Protein AF-A0A924MBF9-F1 (afdb_monomer_lite)

Foldseek 3Di:
DPPPVVVVVVVCCVCVVVVHHD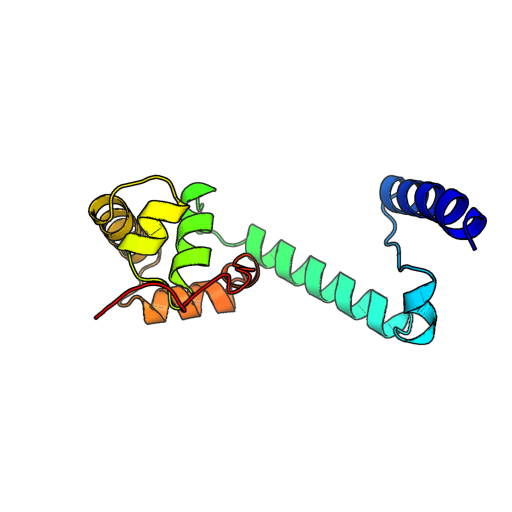DDPVCPVVAPPVNVVVVVVVVVVLVVVLVVPPLPADPLLLLLLLVLLDPDQLCVSCVVSVHHSVVSVVSVVVVCVSVVHDDSVSSNVVCVVSVSNVVNPDDPDDPPDDDD

Secondary structure (DSSP, 8-state):
--HHHHHHHHHHHHHHHTT-----GGGTTTS-HHHHHHHHHHHHHHHHHHHT-TT---HHHHHHHHHHTTT--HHHHHHHHTS-HHHHHHHHHHHHHHHT-SSHHHHHHHHHHTT-GGG-------SS----

Radius of gyration: 19.78 Å; chains: 1; bounding box: 45×42×46 Å

pLDDT: mean 79.93, std 16.29, range [33.5, 97.56]

Structure (mmCIF, N/CA/C/O backbone):
data_AF-A0A924MBF9-F1
#
_entry.id   AF-A0A924MBF9-F1
#
loop_
_atom_site.group_PDB
_atom_site.id
_atom_site.type_symbol
_atom_site.label_atom_id
_atom_site.label_alt_id
_atom_site.label_comp_id
_atom_site.label_asym_id
_atom_site.label_entity_id
_atom_site.label_seq_id
_atom_site.pdbx_PDB_ins_code
_atom_site.Cartn_x
_atom_site.Cartn_y
_atom_site.Cartn_z
_atom_site.occupancy
_atom_site.B_iso_or_equiv
_atom_site.auth_seq_id
_atom_site.auth_comp_id
_atom_site.auth_asym_id
_atom_site.auth_atom_id
_atom_site.pdbx_PDB_model_num
ATOM 1 N N . MET A 1 1 ? 25.243 -23.424 -21.770 1.00 49.88 1 MET A N 1
ATOM 2 C CA . MET A 1 1 ? 25.253 -21.948 -21.885 1.00 49.88 1 MET A CA 1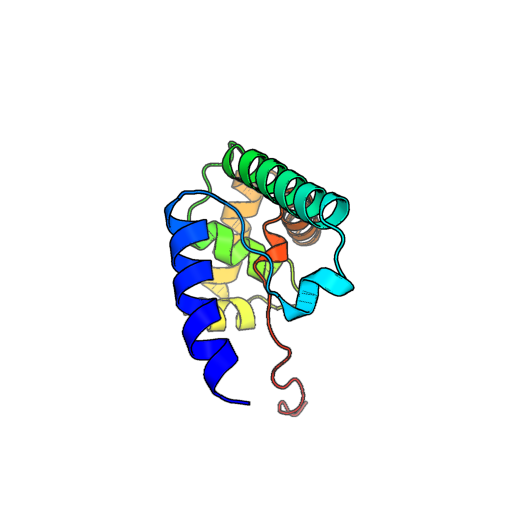
ATOM 3 C C . MET A 1 1 ? 25.407 -21.319 -20.494 1.00 49.88 1 MET A C 1
ATOM 5 O O . MET A 1 1 ? 24.434 -20.845 -19.936 1.00 49.88 1 MET A O 1
ATOM 9 N N . LYS A 1 2 ? 26.609 -21.362 -19.900 1.00 46.97 2 LYS A N 1
ATOM 10 C CA . LYS A 1 2 ? 26.962 -20.625 -18.667 1.00 46.97 2 LYS A CA 1
ATOM 11 C C . LYS A 1 2 ? 27.648 -19.249 -18.872 1.00 46.97 2 LYS A C 1
ATOM 13 O O . LYS A 1 2 ? 27.493 -18.426 -17.982 1.00 46.97 2 LYS A O 1
ATOM 18 N N . PRO A 1 3 ? 28.311 -18.925 -20.008 1.00 51.50 3 PRO A N 1
ATOM 19 C CA . PRO A 1 3 ? 29.115 -17.697 -20.090 1.00 51.50 3 PRO A CA 1
ATOM 20 C C . PRO A 1 3 ? 28.298 -16.411 -20.311 1.00 51.50 3 PRO A C 1
ATOM 22 O O . PRO A 1 3 ? 28.832 -15.319 -20.176 1.00 51.50 3 PRO A O 1
ATOM 25 N N . PHE A 1 4 ? 27.005 -16.518 -20.642 1.00 57.50 4 PHE A N 1
ATOM 26 C CA . PHE A 1 4 ? 26.158 -15.350 -20.923 1.00 57.50 4 PHE A CA 1
ATOM 27 C C . PHE A 1 4 ? 25.707 -14.623 -19.644 1.00 57.50 4 PHE A C 1
ATOM 29 O O . PHE A 1 4 ? 25.698 -13.399 -19.600 1.00 57.50 4 PHE A O 1
ATOM 36 N N . ALA A 1 5 ? 25.389 -15.363 -18.577 1.00 61.78 5 ALA A N 1
ATOM 37 C CA . ALA A 1 5 ? 24.954 -14.774 -17.307 1.00 61.78 5 ALA A CA 1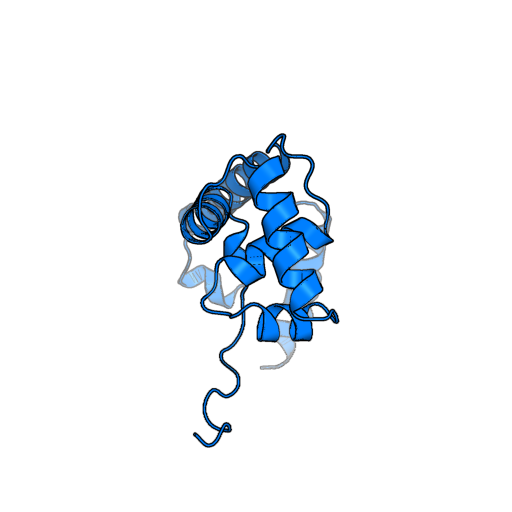
ATOM 38 C C . ALA A 1 5 ? 26.097 -14.057 -16.562 1.00 61.78 5 ALA A C 1
ATOM 40 O O . ALA A 1 5 ? 25.862 -13.051 -15.896 1.00 61.78 5 ALA A O 1
ATOM 41 N N . GLU A 1 6 ? 27.333 -14.550 -16.707 1.00 69.19 6 GLU A N 1
ATOM 42 C CA . GLU A 1 6 ? 28.525 -13.967 -16.073 1.00 69.19 6 GLU A CA 1
ATOM 43 C C . GLU A 1 6 ? 28.894 -12.588 -16.641 1.00 69.19 6 GLU A C 1
ATOM 45 O O . GLU A 1 6 ? 29.496 -11.790 -15.930 1.00 69.19 6 GLU A O 1
ATOM 50 N N . GLN A 1 7 ? 28.507 -12.281 -17.885 1.00 76.19 7 GLN A N 1
ATOM 51 C CA . GLN A 1 7 ? 28.780 -10.988 -18.531 1.00 76.19 7 GLN A CA 1
ATOM 52 C C . GLN A 1 7 ? 27.584 -10.026 -18.480 1.00 76.19 7 GLN A C 1
ATOM 54 O O . GLN A 1 7 ? 27.772 -8.812 -18.403 1.00 76.19 7 GLN A O 1
ATOM 59 N N . GLU A 1 8 ? 26.356 -10.549 -18.466 1.00 81.62 8 GLU A N 1
ATOM 60 C CA . GLU A 1 8 ? 25.143 -9.725 -18.403 1.00 81.62 8 GLU A CA 1
ATOM 61 C C . GLU A 1 8 ? 24.934 -9.079 -17.032 1.00 81.62 8 GLU A C 1
ATOM 63 O O . GLU A 1 8 ? 24.530 -7.919 -16.955 1.00 81.62 8 GLU A O 1
ATOM 68 N N . LEU A 1 9 ? 25.240 -9.786 -15.939 1.00 82.56 9 LEU A N 1
ATOM 69 C CA . LEU A 1 9 ? 25.046 -9.239 -14.596 1.00 82.56 9 LEU A CA 1
ATOM 70 C C . LEU A 1 9 ? 25.932 -8.002 -14.322 1.00 82.56 9 LEU A C 1
ATOM 72 O O . LEU A 1 9 ? 25.384 -6.992 -13.874 1.00 82.56 9 LEU A O 1
ATOM 76 N N . PRO A 1 10 ? 27.249 -8.008 -14.620 1.00 88.81 10 PRO A N 1
ATOM 77 C CA . PRO A 1 10 ? 28.080 -6.808 -14.510 1.00 88.81 10 PRO A CA 1
ATOM 78 C C . PRO A 1 10 ? 27.545 -5.630 -15.329 1.00 88.81 10 PRO A C 1
ATOM 80 O O . PRO A 1 10 ? 27.479 -4.513 -14.820 1.00 88.81 10 PRO A O 1
ATOM 83 N N . LEU A 1 11 ? 27.095 -5.883 -16.561 1.00 86.12 11 LEU A N 1
ATOM 84 C CA . LEU A 1 11 ? 26.560 -4.851 -17.450 1.00 86.12 11 LEU A CA 1
ATOM 85 C C . LEU A 1 11 ? 25.231 -4.274 -16.938 1.00 86.12 11 LEU A C 1
ATOM 87 O O . LEU A 1 11 ? 24.985 -3.070 -17.046 1.00 86.12 11 LEU A O 1
ATOM 91 N N . ALA A 1 12 ? 24.374 -5.112 -16.355 1.00 86.31 12 ALA A N 1
ATOM 92 C CA . ALA A 1 12 ? 23.146 -4.670 -15.707 1.00 86.31 12 ALA A CA 1
ATOM 93 C C . ALA A 1 12 ? 23.444 -3.772 -14.500 1.00 86.31 12 ALA A C 1
ATOM 95 O O . ALA A 1 12 ? 22.856 -2.696 -14.374 1.00 86.31 12 ALA A O 1
ATOM 96 N N . ILE A 1 13 ? 24.388 -4.186 -13.648 1.00 88.25 13 ILE A N 1
ATOM 97 C CA . ILE A 1 13 ? 24.812 -3.415 -12.474 1.00 88.25 13 ILE A CA 1
ATOM 98 C C . ILE A 1 13 ? 25.397 -2.070 -12.905 1.00 88.25 13 ILE A C 1
ATOM 100 O O . ILE A 1 13 ? 24.991 -1.043 -12.370 1.00 88.25 13 ILE A O 1
ATOM 104 N N . GLU A 1 14 ? 26.292 -2.053 -13.893 1.00 92.94 14 GLU A N 1
ATOM 105 C CA . GLU A 1 14 ? 26.900 -0.826 -14.414 1.00 92.94 14 GLU A CA 1
ATOM 106 C C . GLU A 1 14 ? 25.846 0.146 -14.964 1.00 92.94 14 GLU A C 1
ATOM 108 O O . GLU A 1 14 ? 25.856 1.334 -14.632 1.00 92.94 14 GLU A O 1
ATOM 113 N N . LYS A 1 15 ? 24.889 -0.343 -15.766 1.00 89.12 15 LYS A N 1
ATOM 114 C CA . LYS A 1 15 ? 23.817 0.510 -16.300 1.00 89.12 15 LYS A CA 1
ATOM 115 C C . LYS A 1 15 ? 22.971 1.130 -15.195 1.00 89.12 15 LYS A C 1
ATOM 117 O O . LYS A 1 15 ? 22.732 2.336 -15.240 1.00 89.12 15 LYS A O 1
ATOM 122 N N . VAL A 1 16 ? 22.559 0.332 -14.212 1.00 88.62 16 VAL A N 1
ATOM 123 C CA . VAL A 1 16 ? 21.740 0.806 -13.088 1.00 88.62 16 VAL A CA 1
ATOM 124 C C . VAL A 1 16 ? 22.528 1.759 -12.188 1.00 88.62 16 VAL A C 1
ATOM 126 O O . VAL A 1 16 ? 21.987 2.780 -11.769 1.00 88.62 16 VAL A O 1
ATOM 129 N N . ALA A 1 17 ? 23.812 1.486 -11.935 1.00 87.62 17 ALA A N 1
ATOM 130 C CA . ALA A 1 17 ? 24.683 2.354 -11.141 1.00 87.62 17 ALA A CA 1
ATOM 131 C C . ALA A 1 17 ? 24.857 3.743 -11.778 1.00 87.62 17 ALA A C 1
ATOM 133 O O . ALA A 1 17 ? 24.908 4.745 -11.070 1.00 87.62 17 ALA A O 1
ATOM 134 N N . ASN A 1 18 ? 24.862 3.809 -13.111 1.00 91.00 18 ASN A N 1
ATOM 135 C CA . ASN A 1 18 ? 24.899 5.055 -13.878 1.00 91.00 18 ASN A CA 1
ATOM 136 C C . ASN A 1 18 ? 23.523 5.740 -14.021 1.00 91.00 18 ASN A C 1
ATOM 138 O O . ASN A 1 18 ? 23.389 6.693 -14.785 1.00 91.00 18 ASN A O 1
ATOM 142 N N . GLY A 1 19 ? 22.490 5.258 -13.322 1.00 80.25 19 GLY A N 1
ATOM 143 C CA . GLY A 1 19 ? 21.142 5.831 -13.352 1.00 80.25 19 GLY A CA 1
ATOM 144 C C . GLY A 1 19 ? 20.322 5.477 -14.596 1.00 80.25 19 GLY A C 1
ATOM 145 O O . GLY A 1 19 ? 19.245 6.037 -14.791 1.00 80.25 19 GLY A O 1
ATOM 146 N N . ASN A 1 20 ? 20.799 4.550 -15.431 1.00 86.69 20 ASN A N 1
ATOM 147 C CA . ASN A 1 20 ? 20.068 4.084 -16.605 1.00 86.69 20 ASN A CA 1
ATOM 148 C C . ASN A 1 20 ? 19.196 2.874 -16.269 1.00 86.69 20 ASN A C 1
ATOM 150 O O . ASN A 1 20 ? 19.519 2.053 -15.410 1.00 86.69 20 ASN A O 1
ATOM 154 N N . ASN A 1 21 ? 18.113 2.706 -17.022 1.00 85.50 21 ASN A N 1
ATOM 155 C CA . ASN A 1 21 ? 17.295 1.509 -16.920 1.00 85.50 21 ASN A CA 1
ATOM 156 C C . ASN A 1 21 ? 17.918 0.345 -17.700 1.00 85.50 21 ASN A C 1
ATOM 158 O O . ASN A 1 21 ? 18.486 0.524 -18.780 1.00 85.50 21 ASN A O 1
ATOM 162 N N . TYR A 1 22 ? 17.773 -0.869 -17.173 1.00 88.12 22 TYR A N 1
ATOM 163 C CA . TYR A 1 22 ? 18.242 -2.088 -17.824 1.00 88.12 22 TYR A CA 1
ATOM 164 C C . TYR A 1 22 ? 17.063 -3.010 -18.154 1.00 88.12 22 TYR A C 1
ATOM 166 O O . TYR A 1 22 ? 16.251 -3.328 -17.285 1.00 88.12 22 TYR A O 1
ATOM 174 N N . LEU A 1 23 ? 16.995 -3.446 -19.415 1.00 84.25 23 LEU A N 1
ATOM 175 C CA . LEU A 1 23 ? 16.115 -4.514 -19.884 1.00 84.25 23 LEU A CA 1
ATOM 176 C C . LEU A 1 23 ? 16.959 -5.752 -20.191 1.00 84.25 23 LEU A C 1
ATOM 178 O O . LEU A 1 23 ? 17.885 -5.681 -21.017 1.00 84.25 23 LEU A O 1
ATOM 182 N N . ASP A 1 24 ? 16.597 -6.863 -19.545 1.00 83.69 24 ASP A N 1
ATOM 183 C CA . ASP A 1 24 ? 17.217 -8.172 -19.748 1.00 83.69 24 ASP A CA 1
ATOM 184 C C . ASP A 1 24 ? 17.245 -8.525 -21.233 1.00 83.69 24 ASP A C 1
ATOM 186 O O . ASP A 1 24 ? 16.259 -8.327 -21.951 1.00 83.69 24 ASP A O 1
ATOM 190 N N . PHE A 1 25 ? 18.385 -9.032 -21.699 1.00 81.88 25 PHE A N 1
ATOM 191 C CA . PHE A 1 25 ? 18.587 -9.388 -23.099 1.00 81.88 25 PHE A CA 1
ATOM 192 C C . PHE A 1 25 ? 17.484 -10.314 -23.638 1.00 81.88 25 PHE A C 1
ATOM 194 O O . PHE A 1 25 ? 16.980 -10.097 -24.742 1.00 81.88 25 PHE A O 1
ATOM 201 N N . ASN A 1 26 ? 17.030 -11.281 -22.835 1.00 80.75 26 ASN A N 1
ATOM 202 C CA . ASN A 1 26 ? 15.978 -12.225 -23.213 1.00 80.75 26 ASN A CA 1
ATOM 203 C C . ASN A 1 26 ? 14.597 -11.575 -23.312 1.00 80.75 26 ASN A C 1
ATOM 205 O O . ASN A 1 26 ? 13.673 -12.192 -23.819 1.00 80.75 26 ASN A O 1
ATOM 209 N N . LEU A 1 27 ? 14.419 -10.344 -22.842 1.00 80.19 27 LEU A N 1
ATOM 210 C CA . LEU A 1 27 ? 13.151 -9.628 -22.949 1.00 80.19 27 LEU A CA 1
ATOM 211 C C . LEU A 1 27 ? 13.141 -8.627 -24.108 1.00 80.19 27 LEU A C 1
ATOM 213 O O . LEU A 1 27 ? 12.067 -8.187 -24.507 1.00 80.19 27 LEU A O 1
ATOM 217 N N . ARG A 1 28 ? 14.298 -8.308 -24.706 1.00 81.31 28 ARG A N 1
ATOM 218 C CA . ARG A 1 28 ? 14.422 -7.286 -25.768 1.00 81.31 28 ARG A CA 1
ATOM 219 C C . ARG A 1 28 ? 13.733 -7.646 -27.081 1.00 81.31 28 ARG A C 1
ATOM 221 O O . ARG A 1 28 ? 13.408 -6.754 -27.855 1.00 81.31 28 ARG A O 1
ATOM 228 N N . HIS A 1 29 ? 13.515 -8.933 -27.344 1.00 83.00 29 HIS A N 1
ATOM 229 C CA . HIS A 1 29 ? 12.766 -9.381 -28.523 1.00 83.00 29 HIS A CA 1
ATOM 230 C C . HIS A 1 29 ? 11.245 -9.337 -28.312 1.00 83.00 29 HIS A C 1
ATOM 232 O O . HIS A 1 29 ? 10.493 -9.344 -29.281 1.00 83.00 29 HIS A O 1
ATOM 238 N N . THR A 1 30 ? 10.801 -9.279 -27.055 1.00 84.88 30 THR A N 1
ATOM 239 C CA . THR A 1 30 ? 9.383 -9.287 -26.669 1.00 84.88 30 THR A CA 1
ATOM 240 C C . THR A 1 30 ? 8.894 -7.886 -26.315 1.00 84.88 30 THR A C 1
ATOM 242 O O . THR A 1 30 ? 7.761 -7.520 -26.618 1.00 84.88 30 THR A O 1
ATOM 245 N N . ILE A 1 31 ? 9.747 -7.085 -25.680 1.00 85.25 31 ILE A N 1
ATOM 246 C CA . ILE A 1 31 ? 9.432 -5.739 -25.213 1.00 85.25 31 ILE A CA 1
ATOM 247 C C . ILE A 1 31 ? 10.214 -4.749 -26.071 1.00 85.25 31 ILE A C 1
ATOM 249 O O . ILE A 1 31 ? 11.439 -4.674 -25.998 1.00 85.25 31 ILE A O 1
ATOM 253 N N . THR A 1 32 ? 9.493 -3.980 -26.886 1.00 86.94 32 THR A N 1
ATOM 254 C CA . THR A 1 32 ? 10.079 -2.900 -27.686 1.00 86.94 32 THR A CA 1
ATOM 255 C C . THR A 1 32 ? 10.596 -1.783 -26.780 1.00 86.94 32 THR A C 1
ATOM 257 O O . THR A 1 32 ? 10.044 -1.542 -25.706 1.00 86.94 32 THR A O 1
ATOM 260 N N . ASN A 1 33 ? 11.629 -1.055 -27.215 1.00 82.81 33 ASN A N 1
ATOM 261 C CA . ASN A 1 33 ? 12.190 0.046 -26.421 1.00 82.81 33 ASN A CA 1
ATOM 262 C C . ASN A 1 33 ? 11.136 1.121 -26.088 1.00 82.81 33 ASN A C 1
ATOM 264 O O . ASN A 1 33 ? 11.105 1.603 -24.965 1.00 82.81 33 ASN A O 1
ATOM 268 N N . ASP A 1 34 ? 10.225 1.440 -27.016 1.00 84.81 34 ASP A N 1
ATOM 269 C CA . ASP A 1 34 ? 9.119 2.382 -26.763 1.00 84.81 34 ASP A CA 1
ATOM 270 C C . ASP A 1 34 ? 8.171 1.887 -25.656 1.00 84.81 34 ASP A C 1
ATOM 272 O O . ASP A 1 34 ? 7.790 2.648 -24.767 1.00 84.81 34 ASP A O 1
ATOM 276 N N . LEU A 1 35 ? 7.829 0.593 -25.658 1.00 83.75 35 LEU A N 1
ATOM 277 C CA . LEU A 1 35 ? 7.020 -0.007 -24.598 1.00 83.75 35 LEU A CA 1
ATOM 278 C C . LEU A 1 35 ? 7.773 -0.030 -23.260 1.00 83.75 35 LEU A C 1
ATOM 280 O O . LEU A 1 35 ? 7.180 0.257 -22.221 1.00 83.75 35 LEU A O 1
ATOM 284 N N . PHE A 1 36 ? 9.068 -0.348 -23.281 1.00 86.94 36 PHE A N 1
ATOM 285 C CA . PHE A 1 36 ? 9.918 -0.364 -22.092 1.00 86.94 36 PHE A CA 1
ATOM 286 C C . PHE A 1 36 ? 9.993 1.020 -21.438 1.00 86.94 36 PHE A C 1
ATOM 288 O O . PHE A 1 36 ? 9.697 1.146 -20.249 1.00 86.94 36 PHE A O 1
ATOM 295 N N . GLU A 1 37 ? 10.277 2.065 -22.217 1.00 84.56 37 GLU A N 1
ATOM 296 C CA . GLU A 1 37 ? 10.311 3.442 -21.717 1.00 84.56 37 GLU A CA 1
ATOM 297 C C . GLU A 1 37 ? 8.942 3.882 -21.190 1.00 84.56 37 GLU A C 1
ATOM 299 O O . GLU A 1 37 ? 8.853 4.400 -20.078 1.00 84.56 37 GLU A O 1
ATOM 304 N N . LYS A 1 38 ? 7.845 3.572 -21.898 1.00 84.75 38 LYS A N 1
ATOM 305 C CA . LYS A 1 38 ? 6.481 3.846 -21.408 1.00 84.75 38 LYS A CA 1
ATOM 306 C C . LYS A 1 38 ? 6.203 3.196 -20.057 1.00 84.75 38 LYS A C 1
ATOM 308 O O . LYS A 1 38 ? 5.654 3.855 -19.175 1.00 84.75 38 LYS A O 1
ATOM 313 N N . ILE A 1 39 ? 6.583 1.929 -19.868 1.00 83.31 39 ILE A N 1
ATOM 314 C CA . ILE A 1 39 ? 6.410 1.219 -18.591 1.00 83.31 39 ILE A CA 1
ATOM 315 C C . ILE A 1 39 ? 7.180 1.930 -17.476 1.00 83.31 39 ILE A C 1
ATOM 317 O O . ILE A 1 39 ? 6.657 2.089 -16.371 1.00 83.31 39 ILE A O 1
ATOM 321 N N 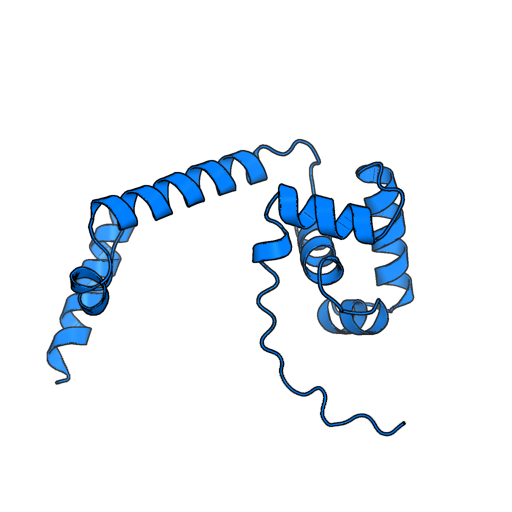. ILE A 1 40 ? 8.407 2.368 -17.752 1.00 83.38 40 ILE A N 1
ATOM 322 C CA . ILE A 1 40 ? 9.261 3.012 -16.755 1.00 83.38 40 ILE A CA 1
ATOM 323 C C . ILE A 1 40 ? 8.751 4.401 -16.413 1.00 83.38 40 ILE A C 1
ATOM 325 O O . ILE A 1 40 ? 8.582 4.693 -15.233 1.00 83.38 40 ILE A O 1
ATOM 329 N N . THR A 1 41 ? 8.449 5.231 -17.411 1.00 81.75 41 THR A N 1
ATOM 330 C CA . THR A 1 41 ? 7.902 6.574 -17.191 1.00 81.75 41 THR A CA 1
ATOM 331 C C . THR A 1 41 ? 6.571 6.498 -16.449 1.00 81.75 41 THR A C 1
ATOM 333 O O . THR A 1 41 ? 6.343 7.256 -15.506 1.00 81.75 41 THR A O 1
ATOM 336 N N . HIS A 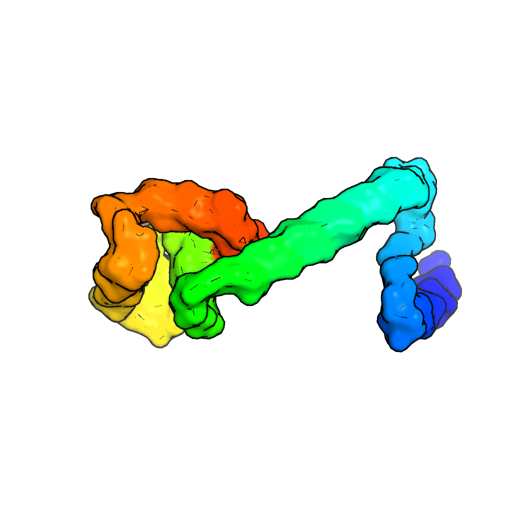1 42 ? 5.706 5.544 -16.812 1.00 76.44 42 HIS A N 1
ATOM 337 C CA . HIS A 1 42 ? 4.440 5.336 -16.119 1.00 76.44 42 HIS A CA 1
ATOM 338 C C . HIS A 1 42 ? 4.663 4.918 -14.665 1.00 76.44 42 HIS A C 1
ATOM 340 O O . HIS A 1 42 ? 4.072 5.515 -13.769 1.00 76.44 42 HIS A O 1
ATOM 346 N N . LYS A 1 43 ? 5.570 3.964 -14.405 1.00 71.69 43 LYS A N 1
ATOM 347 C CA . LYS A 1 43 ? 5.944 3.584 -13.037 1.00 71.69 43 LYS A CA 1
ATOM 348 C C . LYS A 1 43 ? 6.526 4.762 -12.263 1.00 71.69 43 LYS A C 1
ATOM 350 O O . LYS A 1 43 ? 6.084 5.004 -11.151 1.00 71.69 43 LYS A O 1
ATOM 355 N N . GLN A 1 44 ? 7.483 5.500 -12.816 1.00 72.56 44 GLN A N 1
ATOM 356 C CA . GLN A 1 44 ? 8.120 6.632 -12.140 1.00 72.56 44 GLN A CA 1
ATOM 357 C C . GLN A 1 44 ? 7.108 7.730 -11.798 1.00 72.56 44 GLN A C 1
ATOM 359 O O . GLN A 1 44 ? 7.075 8.164 -10.652 1.00 72.56 44 GLN A O 1
ATOM 364 N N . SER A 1 45 ? 6.237 8.112 -12.739 1.00 65.31 45 SER A N 1
ATOM 365 C CA . SER A 1 45 ? 5.168 9.095 -12.501 1.00 65.31 45 SER A CA 1
ATOM 366 C C . SER A 1 45 ? 4.136 8.604 -11.484 1.00 65.31 45 SER A C 1
ATOM 368 O O . SER A 1 45 ? 3.610 9.377 -10.687 1.00 65.31 45 SER A O 1
ATOM 370 N N . PHE A 1 46 ? 3.834 7.309 -11.501 1.00 66.56 46 PHE A N 1
ATOM 371 C CA . PHE A 1 46 ? 2.929 6.693 -10.545 1.00 66.56 46 PHE A CA 1
ATOM 372 C C . PHE A 1 46 ? 3.522 6.672 -9.131 1.00 66.56 46 PHE A C 1
ATOM 374 O O . PHE A 1 46 ? 2.865 7.081 -8.176 1.00 66.56 46 PHE A O 1
ATOM 381 N N . TRP A 1 47 ? 4.782 6.247 -8.997 1.00 61.41 47 TRP A N 1
ATOM 382 C CA . TRP A 1 47 ? 5.497 6.226 -7.724 1.00 61.41 47 TRP A CA 1
ATOM 383 C C . TRP A 1 47 ? 5.721 7.642 -7.187 1.00 61.41 47 TRP A C 1
ATOM 385 O O . TRP A 1 47 ? 5.500 7.853 -6.001 1.00 61.41 47 TRP A O 1
ATOM 395 N N . SER A 1 48 ? 6.085 8.620 -8.025 1.00 62.81 48 SER A N 1
ATOM 396 C CA . SER A 1 48 ? 6.258 10.011 -7.586 1.00 62.81 48 SER A CA 1
ATOM 397 C C . SER A 1 48 ? 4.954 10.585 -7.029 1.00 62.81 48 SER A C 1
ATOM 399 O O . SER A 1 48 ? 4.948 11.068 -5.904 1.00 62.81 48 SER A O 1
ATOM 401 N N . LYS A 1 49 ? 3.828 10.399 -7.731 1.00 62.34 49 LYS A N 1
ATOM 402 C CA . LYS A 1 49 ? 2.496 10.802 -7.247 1.00 62.34 49 LYS A CA 1
ATOM 403 C C . LYS A 1 49 ? 2.102 10.098 -5.953 1.00 62.34 49 LYS A C 1
ATOM 405 O O . LYS A 1 49 ? 1.512 10.716 -5.076 1.00 62.34 49 LYS A O 1
ATOM 410 N N . LEU A 1 50 ? 2.440 8.815 -5.808 1.00 59.31 50 LEU A N 1
ATOM 411 C CA . LEU A 1 50 ? 2.195 8.076 -4.572 1.00 59.31 50 LEU A CA 1
ATOM 412 C C . LEU A 1 50 ? 3.018 8.633 -3.403 1.00 59.31 50 LEU A C 1
ATOM 414 O O . LEU A 1 50 ? 2.493 8.788 -2.303 1.00 59.31 50 LEU A O 1
ATOM 418 N N . PHE A 1 51 ? 4.293 8.956 -3.615 1.00 56.19 51 PHE A N 1
ATOM 419 C CA . PHE A 1 51 ? 5.141 9.542 -2.572 1.00 56.19 51 PHE A CA 1
ATOM 420 C C . PHE A 1 51 ? 4.828 11.020 -2.291 1.00 56.19 51 PHE A C 1
ATOM 422 O O . PHE A 1 51 ? 5.147 11.498 -1.205 1.00 56.19 51 PHE A O 1
ATOM 429 N N . GLU A 1 52 ? 4.152 11.703 -3.214 1.00 59.56 52 GLU A N 1
ATOM 430 C CA . GLU A 1 52 ? 3.568 13.037 -3.037 1.00 59.56 52 GLU A CA 1
ATOM 431 C C . GLU A 1 52 ? 2.232 13.020 -2.275 1.00 59.56 52 GLU A C 1
ATOM 433 O O . GLU A 1 52 ? 1.746 14.080 -1.891 1.00 59.56 52 GLU A O 1
ATOM 438 N N . THR A 1 53 ? 1.620 11.852 -2.018 1.00 57.12 53 THR A N 1
ATOM 439 C CA . THR A 1 53 ? 0.357 11.818 -1.263 1.00 57.12 53 THR A CA 1
ATOM 440 C C . THR A 1 53 ? 0.542 12.334 0.170 1.00 57.12 53 THR A C 1
ATOM 442 O O . THR A 1 53 ? 1.220 11.737 1.009 1.00 57.12 53 THR A O 1
ATOM 445 N N . ASP A 1 54 ? -0.138 13.445 0.459 1.00 56.19 54 ASP A N 1
ATOM 446 C CA . ASP A 1 54 ? -0.072 14.266 1.679 1.00 56.19 54 ASP A CA 1
ATOM 447 C C . ASP A 1 54 ? -0.419 13.553 3.000 1.00 56.19 54 ASP A C 1
ATOM 449 O O . ASP A 1 54 ? -0.308 14.126 4.087 1.00 56.19 54 ASP A O 1
ATOM 453 N N . PHE A 1 55 ? -0.825 12.284 2.968 1.00 68.50 55 PHE A N 1
ATOM 454 C CA . PHE A 1 55 ? -1.394 11.605 4.134 1.00 68.50 55 PHE A CA 1
ATOM 455 C C . PHE A 1 55 ? -0.370 11.217 5.214 1.00 68.50 55 PHE A C 1
ATOM 457 O O . PHE A 1 55 ? -0.762 10.621 6.220 1.00 68.50 55 PHE A O 1
ATOM 464 N N . LYS A 1 56 ? 0.930 11.526 5.041 1.00 78.31 56 LYS A N 1
ATOM 465 C CA . LYS A 1 56 ? 2.026 11.202 5.985 1.00 78.31 56 LYS A CA 1
ATOM 466 C C . LYS A 1 56 ? 1.846 9.811 6.611 1.00 78.31 56 LYS A C 1
ATOM 468 O O . LYS A 1 56 ? 1.750 9.653 7.833 1.00 78.31 56 LYS A O 1
ATOM 473 N N . LEU A 1 57 ? 1.712 8.791 5.764 1.00 86.44 57 LEU A N 1
ATOM 474 C CA . LEU A 1 57 ? 1.550 7.412 6.219 1.00 86.44 57 LEU A CA 1
ATOM 475 C C . LEU A 1 57 ? 2.890 6.858 6.720 1.00 86.44 57 LEU A C 1
ATOM 477 O O . LEU A 1 57 ? 3.934 7.038 6.086 1.00 86.44 57 LEU A O 1
ATOM 481 N N . THR A 1 58 ? 2.879 6.157 7.849 1.00 89.81 58 THR A N 1
ATOM 482 C CA . THR A 1 58 ? 4.054 5.423 8.338 1.00 89.81 58 THR A CA 1
ATOM 483 C C . THR A 1 58 ? 4.293 4.164 7.498 1.00 89.81 58 THR A C 1
ATOM 485 O O . THR A 1 58 ? 3.408 3.689 6.784 1.00 89.81 58 THR A O 1
ATOM 488 N N . LYS A 1 59 ? 5.489 3.564 7.595 1.00 85.75 59 LYS A N 1
ATOM 489 C CA . LYS A 1 59 ? 5.776 2.275 6.933 1.00 85.75 59 LYS A CA 1
ATOM 490 C C . LYS A 1 59 ? 4.791 1.181 7.368 1.00 85.75 59 LYS A C 1
ATOM 492 O O . LYS A 1 59 ? 4.329 0.411 6.534 1.00 85.75 59 LYS A O 1
ATOM 497 N N . ARG A 1 60 ? 4.444 1.152 8.660 1.00 90.75 60 ARG A N 1
ATOM 498 C CA . ARG A 1 60 ? 3.525 0.165 9.242 1.00 90.75 60 ARG A CA 1
ATOM 499 C C . ARG A 1 60 ? 2.082 0.376 8.774 1.00 90.75 60 ARG A C 1
ATOM 501 O O . ARG A 1 60 ? 1.399 -0.590 8.467 1.00 90.75 60 ARG A O 1
ATOM 508 N N . GLU A 1 61 ? 1.646 1.630 8.662 1.00 91.94 61 GLU A N 1
ATOM 509 C CA . GLU A 1 61 ? 0.343 1.993 8.088 1.00 91.94 61 GLU A CA 1
ATOM 510 C C . GLU A 1 61 ? 0.238 1.600 6.609 1.00 91.94 61 GLU A C 1
ATOM 512 O O . GLU A 1 61 ? -0.763 1.017 6.206 1.00 91.94 61 GLU A O 1
ATOM 517 N N . ARG A 1 62 ? 1.283 1.856 5.807 1.00 89.38 62 ARG A N 1
ATOM 518 C CA . ARG A 1 62 ? 1.322 1.426 4.399 1.00 89.38 62 ARG A CA 1
ATOM 519 C C . ARG A 1 62 ? 1.230 -0.091 4.255 1.00 89.38 62 ARG A C 1
ATOM 521 O O . ARG A 1 62 ? 0.456 -0.560 3.430 1.00 89.38 62 ARG A O 1
ATOM 528 N N . LEU A 1 63 ? 1.972 -0.837 5.078 1.00 90.19 63 LEU A N 1
ATOM 529 C CA . LEU A 1 63 ? 1.903 -2.300 5.098 1.00 90.19 63 LEU A CA 1
ATOM 530 C C . LEU A 1 63 ? 0.484 -2.783 5.418 1.00 90.19 63 LEU A C 1
ATOM 532 O O . LEU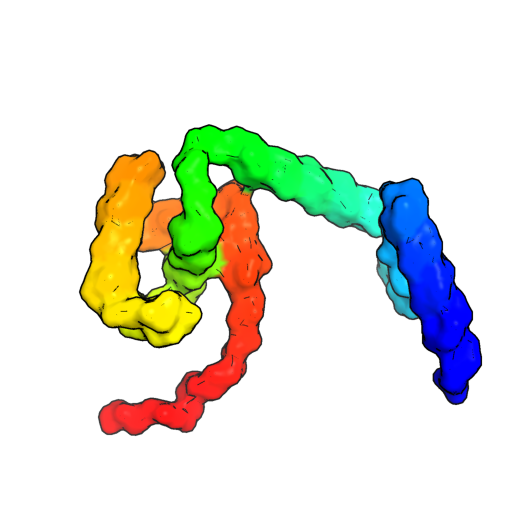 A 1 63 ? -0.047 -3.628 4.703 1.00 90.19 63 LEU A O 1
ATOM 536 N N . PHE A 1 64 ? -0.150 -2.207 6.443 1.00 93.56 64 PHE A N 1
ATOM 537 C CA . PHE A 1 64 ? -1.530 -2.543 6.780 1.00 93.56 64 PHE A CA 1
ATOM 538 C C . PHE A 1 64 ? -2.488 -2.263 5.620 1.00 93.56 64 PHE A C 1
ATOM 540 O O . PHE A 1 64 ? -3.300 -3.117 5.296 1.00 93.56 64 PHE A O 1
ATOM 547 N N . ILE A 1 65 ? -2.387 -1.095 4.973 1.00 92.44 65 ILE A N 1
ATOM 548 C CA . ILE A 1 65 ? -3.260 -0.739 3.844 1.00 92.44 65 ILE A CA 1
ATOM 549 C C . ILE A 1 65 ? -3.081 -1.720 2.681 1.00 92.44 65 ILE A C 1
ATOM 551 O O . ILE A 1 65 ? -4.071 -2.156 2.100 1.00 92.44 65 ILE A O 1
ATOM 555 N N . ALA A 1 66 ? -1.839 -2.101 2.368 1.00 89.75 66 ALA A N 1
ATOM 556 C CA . ALA A 1 66 ? -1.554 -3.094 1.338 1.00 89.75 66 ALA A CA 1
ATOM 557 C C . ALA A 1 66 ? -2.223 -4.440 1.669 1.00 89.75 66 ALA A C 1
ATOM 559 O O . ALA A 1 66 ? -2.953 -4.978 0.840 1.00 89.75 66 ALA A O 1
ATOM 560 N N . LEU A 1 67 ? -2.063 -4.939 2.898 1.00 91.12 67 LEU A N 1
ATOM 561 C CA . LEU A 1 67 ? -2.680 -6.190 3.354 1.00 91.12 67 LEU A CA 1
ATOM 562 C C . LEU A 1 67 ? -4.212 -6.123 3.366 1.00 91.12 67 LEU A C 1
ATOM 564 O O . LEU A 1 67 ? -4.874 -7.001 2.822 1.00 91.12 67 LEU A O 1
ATOM 568 N N . ALA A 1 68 ? -4.778 -5.057 3.927 1.00 91.56 68 ALA A N 1
ATOM 569 C CA . ALA A 1 68 ? -6.219 -4.852 4.038 1.00 91.56 68 ALA A CA 1
ATOM 570 C C . ALA A 1 68 ? -6.904 -4.576 2.688 1.00 91.56 68 ALA A C 1
ATOM 572 O O . ALA A 1 68 ? -8.124 -4.671 2.592 1.00 91.56 68 ALA A O 1
ATOM 573 N N . SER A 1 69 ? -6.139 -4.252 1.640 1.00 91.06 69 SER A N 1
ATOM 574 C CA . SER A 1 69 ? -6.648 -4.149 0.266 1.00 91.06 69 SER A CA 1
ATOM 575 C C . SER A 1 69 ? -6.823 -5.503 -0.438 1.00 91.06 69 SER A C 1
ATOM 577 O O . SER A 1 69 ? -7.324 -5.553 -1.560 1.00 91.06 69 SER A O 1
ATOM 579 N N . THR A 1 70 ? -6.427 -6.599 0.214 1.00 88.19 70 THR A N 1
ATOM 580 C CA . THR A 1 70 ? -6.606 -7.973 -0.276 1.00 88.19 70 THR A CA 1
ATOM 581 C C . THR A 1 70 ? -7.862 -8.623 0.323 1.00 88.19 70 THR A C 1
ATOM 583 O O . THR A 1 70 ? -8.671 -7.966 0.972 1.00 88.19 70 THR A O 1
ATOM 586 N N . SER A 1 71 ? -8.041 -9.933 0.122 1.00 88.62 71 SER A N 1
ATOM 587 C CA . SER A 1 71 ? -9.136 -10.694 0.735 1.00 88.62 71 SER A CA 1
ATOM 588 C C . SER A 1 71 ? -8.838 -11.190 2.159 1.00 88.62 71 SER A C 1
ATOM 590 O O . SER A 1 71 ? -9.540 -12.090 2.616 1.00 88.62 71 SER A O 1
ATOM 592 N N . LEU A 1 72 ? -7.768 -10.716 2.803 1.00 90.19 72 LEU A N 1
ATOM 593 C CA . LEU A 1 72 ? -7.370 -11.174 4.135 1.00 90.19 72 LEU A CA 1
ATOM 594 C C . LEU A 1 72 ? -8.319 -10.647 5.220 1.00 90.19 72 LEU A C 1
ATOM 596 O O . LEU A 1 72 ? -8.765 -9.499 5.168 1.00 90.19 72 LEU A O 1
ATOM 600 N N . VAL A 1 73 ? -8.583 -11.469 6.235 1.00 94.06 73 VAL A N 1
ATOM 601 C CA . VAL A 1 73 ? -9.307 -11.053 7.448 1.00 94.06 73 VAL A CA 1
ATOM 602 C C . VAL A 1 73 ? -8.346 -10.500 8.507 1.00 94.06 73 VAL A C 1
ATOM 604 O O . VAL A 1 73 ? -7.145 -10.760 8.465 1.00 94.06 73 VAL A O 1
ATOM 607 N N . TYR A 1 74 ? -8.848 -9.738 9.490 1.00 95.12 74 TYR A N 1
ATOM 608 C CA . TYR A 1 74 ? -7.997 -9.066 10.490 1.00 95.12 74 TYR A CA 1
ATOM 609 C C . TYR A 1 74 ? -7.076 -10.013 11.260 1.00 95.12 74 TYR A C 1
ATOM 611 O O . TYR A 1 74 ? -5.942 -9.635 11.548 1.00 95.12 74 TYR A O 1
ATOM 619 N N . LYS A 1 75 ? -7.528 -11.240 11.534 1.00 95.12 75 LYS A N 1
ATOM 620 C CA . LYS A 1 75 ? -6.697 -12.289 12.125 1.00 95.12 75 LYS A CA 1
ATOM 621 C C . LYS A 1 75 ? -5.451 -12.588 11.282 1.00 95.12 75 LYS A C 1
ATOM 623 O O . LYS A 1 75 ? -4.340 -12.512 11.795 1.00 95.12 75 LYS A O 1
ATOM 628 N N . GLU A 1 76 ? -5.623 -12.840 9.985 1.00 94.06 76 GLU A N 1
ATOM 629 C CA . GLU A 1 76 ? -4.522 -13.145 9.057 1.00 94.06 76 GLU A CA 1
ATOM 630 C C . GLU A 1 76 ? -3.590 -11.937 8.873 1.00 94.06 76 GLU A C 1
ATOM 632 O O . GLU A 1 76 ? -2.369 -12.073 8.817 1.00 94.06 76 GLU A O 1
ATOM 637 N N . ILE A 1 77 ? -4.155 -10.725 8.826 1.00 93.69 77 ILE A N 1
ATOM 638 C CA . ILE A 1 77 ? -3.370 -9.483 8.789 1.00 93.69 77 ILE A CA 1
ATOM 639 C C . ILE A 1 77 ? -2.535 -9.346 10.068 1.00 93.69 77 ILE A C 1
ATOM 641 O O . ILE A 1 77 ? -1.363 -8.976 9.997 1.00 93.69 77 ILE A O 1
ATOM 645 N N . GLY A 1 78 ? -3.116 -9.654 11.230 1.00 94.88 78 GLY A N 1
ATOM 646 C CA . GLY A 1 78 ? -2.422 -9.656 12.514 1.00 94.88 78 GLY A CA 1
ATOM 647 C C . GLY A 1 78 ? -1.239 -10.620 12.523 1.00 94.88 78 GLY A C 1
ATOM 648 O O . GLY A 1 78 ? -0.120 -10.209 12.830 1.00 94.88 78 GLY A O 1
ATOM 649 N N . GLU A 1 79 ? -1.456 -11.858 12.078 1.00 94.25 79 GLU A N 1
ATOM 650 C CA . GLU A 1 79 ? -0.410 -12.879 11.944 1.00 94.25 79 GLU A CA 1
ATOM 651 C C . GLU A 1 79 ? 0.749 -12.398 11.053 1.00 94.25 79 GLU A C 1
ATOM 653 O O . GLU A 1 79 ? 1.909 -12.448 11.470 1.00 94.25 79 GLU A O 1
ATOM 658 N N . LEU A 1 80 ? 0.450 -11.837 9.874 1.00 91.31 80 LEU A N 1
ATOM 659 C CA . LEU A 1 80 ? 1.457 -11.311 8.937 1.00 91.31 80 LEU A CA 1
ATOM 660 C C . LEU A 1 80 ? 2.199 -10.072 9.458 1.00 91.31 80 LEU A C 1
ATOM 662 O O . LEU A 1 80 ? 3.341 -9.819 9.078 1.00 91.31 80 LEU A O 1
ATOM 666 N N . MET A 1 81 ? 1.555 -9.273 10.310 1.00 93.06 81 MET A N 1
ATOM 667 C CA . MET A 1 81 ? 2.138 -8.068 10.907 1.00 93.06 81 MET A CA 1
ATOM 668 C C . MET A 1 81 ? 2.748 -8.305 12.296 1.00 93.06 81 MET A C 1
ATOM 670 O O . MET A 1 81 ? 3.242 -7.345 12.909 1.00 93.06 81 MET A O 1
ATOM 674 N N . HIS A 1 82 ? 2.709 -9.552 12.779 1.00 94.50 82 HIS A N 1
ATOM 675 C CA . HIS A 1 82 ? 3.094 -9.970 14.126 1.00 94.50 82 HIS A CA 1
ATOM 676 C C . HIS A 1 82 ? 2.400 -9.147 15.227 1.00 94.50 82 HIS A C 1
ATOM 678 O O . HIS A 1 82 ? 3.053 -8.581 16.105 1.00 94.50 82 HIS A O 1
ATOM 684 N N . VAL A 1 83 ? 1.071 -9.030 15.146 1.00 95.88 83 VAL A N 1
ATOM 685 C CA . VAL A 1 83 ? 0.203 -8.391 16.151 1.00 95.88 83 VAL A CA 1
ATOM 686 C C . VAL A 1 83 ? -1.071 -9.192 16.369 1.00 95.88 83 VAL A C 1
ATOM 688 O O . VAL A 1 83 ? -1.459 -10.008 15.540 1.00 95.88 83 VAL A O 1
ATOM 691 N N . GLU A 1 84 ? -1.759 -8.916 17.469 1.00 97.31 84 GLU A N 1
ATOM 692 C CA . GLU A 1 84 ? -3.078 -9.486 17.727 1.00 97.31 84 GLU A CA 1
ATOM 693 C C . GLU A 1 84 ? -4.132 -8.949 16.746 1.00 97.31 84 GLU A C 1
ATOM 695 O O . GLU A 1 84 ? -4.041 -7.814 16.264 1.00 97.31 84 GLU A O 1
ATOM 700 N N . GLU A 1 85 ? -5.169 -9.750 16.488 1.00 97.44 85 GLU A N 1
ATOM 701 C CA . GLU A 1 85 ? -6.300 -9.386 15.624 1.00 97.44 85 GLU A CA 1
ATOM 702 C C . GLU A 1 85 ? -6.930 -8.044 16.031 1.00 97.44 85 GLU A C 1
ATOM 704 O O . GLU A 1 85 ? -7.185 -7.185 15.181 1.00 97.44 85 GLU A O 1
ATOM 709 N N . GLU A 1 86 ? -7.099 -7.814 17.336 1.00 97.56 86 GLU A N 1
ATOM 710 C CA . GLU A 1 86 ? -7.640 -6.557 17.855 1.00 97.56 86 GLU A CA 1
ATOM 711 C C . GLU A 1 86 ? -6.755 -5.364 17.470 1.00 97.56 86 GLU A C 1
ATOM 713 O O . GLU A 1 86 ? -7.250 -4.304 17.079 1.00 97.56 86 GLU A O 1
ATOM 718 N N . THR A 1 87 ? -5.432 -5.537 17.490 1.00 97.31 87 THR A N 1
ATOM 719 C CA . THR A 1 87 ? -4.497 -4.486 17.075 1.00 97.31 87 THR A CA 1
ATOM 720 C C . THR A 1 87 ? -4.660 -4.168 15.589 1.00 97.31 87 THR A C 1
ATOM 722 O O . THR A 1 87 ? -4.682 -2.992 15.222 1.00 97.31 87 THR A O 1
ATOM 725 N N . ALA A 1 88 ? -4.833 -5.176 14.727 1.00 96.56 88 ALA A N 1
ATOM 726 C CA . ALA A 1 88 ? -5.113 -4.967 13.304 1.00 96.56 88 ALA A CA 1
ATOM 727 C C . ALA A 1 88 ? -6.436 -4.201 13.094 1.00 96.56 88 ALA A C 1
ATOM 729 O O . ALA A 1 88 ? -6.496 -3.248 12.311 1.00 96.56 88 ALA A O 1
ATOM 730 N N . GLN A 1 89 ? -7.479 -4.531 13.858 1.00 96.81 89 GLN A N 1
ATOM 731 C CA . GLN A 1 89 ? -8.754 -3.812 13.807 1.00 96.81 89 GLN A CA 1
ATOM 732 C C . GLN A 1 89 ? -8.626 -2.359 14.300 1.00 96.81 89 GLN A C 1
ATOM 734 O O . GLN A 1 89 ? -9.152 -1.428 13.683 1.00 96.81 89 GLN A O 1
ATOM 739 N N . GLN A 1 90 ? -7.870 -2.120 15.373 1.00 97.44 90 GLN A N 1
ATOM 740 C CA . GLN A 1 90 ? -7.576 -0.770 15.855 1.00 97.44 90 GLN A CA 1
ATOM 741 C C . GLN A 1 90 ? -6.753 0.039 14.841 1.00 97.44 90 GLN A C 1
ATOM 743 O O . GLN A 1 90 ? -6.973 1.245 14.696 1.00 97.44 90 GLN A O 1
ATOM 748 N N . MET A 1 91 ? -5.832 -0.601 14.115 1.00 95.75 91 MET A N 1
ATOM 749 C CA . MET A 1 91 ? -5.096 0.036 13.023 1.00 95.75 91 MET A CA 1
ATOM 750 C C . MET A 1 91 ? -6.039 0.507 11.913 1.00 95.75 91 MET A C 1
ATOM 752 O O . MET A 1 91 ? -5.938 1.667 11.508 1.00 95.75 91 MET A O 1
ATOM 756 N N . TYR A 1 92 ? -7.001 -0.325 11.493 1.00 95.81 92 TYR A N 1
ATOM 757 C CA . TYR A 1 92 ? -8.054 0.098 10.564 1.00 95.81 92 TYR A CA 1
ATOM 758 C C . TYR A 1 92 ? -8.824 1.310 11.097 1.00 95.81 92 TYR A C 1
ATOM 760 O O . TYR A 1 92 ? -8.965 2.300 10.388 1.00 95.81 92 TYR A O 1
ATOM 768 N N . ASN A 1 93 ? -9.258 1.282 12.360 1.00 96.38 93 ASN A N 1
ATOM 769 C CA . ASN A 1 93 ? -10.032 2.374 12.962 1.00 96.38 93 ASN A CA 1
ATOM 770 C C . ASN A 1 93 ? -9.273 3.711 13.006 1.00 96.38 93 ASN A C 1
ATOM 772 O O . ASN A 1 93 ? -9.875 4.780 12.897 1.00 96.38 93 ASN A O 1
ATOM 776 N N . ARG A 1 94 ? -7.951 3.677 13.195 1.00 95.25 94 ARG A N 1
ATOM 777 C CA . ARG A 1 94 ? -7.106 4.883 13.163 1.00 95.25 94 ARG A CA 1
ATOM 778 C C . ARG A 1 94 ? -6.918 5.378 11.731 1.00 95.25 94 ARG A C 1
ATOM 780 O O . ARG A 1 94 ? -7.033 6.576 11.481 1.00 95.25 94 ARG A O 1
ATOM 787 N N . LEU A 1 95 ? -6.676 4.460 10.797 1.00 94.25 95 LEU A N 1
ATOM 788 C CA . LEU A 1 95 ? -6.492 4.768 9.381 1.00 94.25 95 LEU A CA 1
ATOM 789 C C . LEU A 1 95 ? -7.760 5.304 8.725 1.00 94.25 95 LEU A C 1
ATOM 791 O O . LEU A 1 95 ? -7.684 6.282 7.989 1.00 94.25 95 LEU A O 1
ATOM 795 N N . SER A 1 96 ? -8.921 4.725 9.023 1.00 93.50 96 SER A N 1
ATOM 796 C CA . SER A 1 96 ? -10.199 5.184 8.485 1.00 93.50 96 SER A CA 1
ATOM 797 C C . SER A 1 96 ? -10.502 6.617 8.913 1.00 93.50 96 SER A C 1
ATOM 799 O O . SER A 1 96 ? -10.867 7.435 8.075 1.00 93.50 96 SER A O 1
ATOM 801 N N . LYS A 1 97 ? -10.227 6.977 10.174 1.00 93.38 97 LYS A N 1
ATOM 802 C CA . LYS A 1 97 ? -10.319 8.367 10.654 1.00 93.38 97 LYS A CA 1
ATOM 803 C C . LYS A 1 97 ? -9.312 9.289 9.970 1.00 93.38 97 LYS A C 1
ATOM 805 O O . LYS A 1 97 ? -9.684 10.370 9.531 1.00 93.38 97 LYS A O 1
ATOM 810 N N . LYS A 1 98 ? -8.050 8.859 9.865 1.00 90.38 98 LYS A N 1
ATOM 811 C CA . LYS A 1 98 ? -6.960 9.637 9.250 1.00 90.38 98 LYS A CA 1
ATOM 812 C C . LYS A 1 98 ? -7.208 9.926 7.765 1.00 90.38 98 LYS A C 1
ATOM 814 O O . LYS A 1 98 ? -6.826 10.986 7.286 1.00 90.38 98 LYS A O 1
ATOM 819 N N . LEU A 1 99 ? -7.837 8.989 7.057 1.00 89.12 99 LEU A N 1
ATOM 820 C CA . LEU A 1 99 ? -8.080 9.044 5.614 1.00 89.12 99 LEU A CA 1
ATOM 821 C C . LEU A 1 99 ? -9.530 9.418 5.248 1.00 89.12 99 LEU A C 1
ATOM 823 O O . LEU A 1 99 ? -9.852 9.510 4.069 1.00 89.12 99 LEU A O 1
ATOM 827 N N . GLY A 1 100 ? -10.414 9.618 6.233 1.00 88.31 100 GLY A N 1
ATOM 828 C CA . GLY A 1 100 ? -11.829 9.938 6.001 1.00 88.31 100 GLY A CA 1
ATOM 829 C C . GLY A 1 100 ? -12.644 8.802 5.362 1.00 88.31 100 GLY A C 1
ATOM 830 O O . GLY A 1 100 ? -13.620 9.062 4.660 1.00 88.31 100 GLY A O 1
ATOM 831 N N . LEU A 1 101 ? -12.245 7.549 5.583 1.00 92.06 101 LEU A N 1
ATOM 832 C CA . LEU A 1 101 ? -12.853 6.361 4.978 1.00 92.06 101 LEU A CA 1
ATOM 833 C C . LEU A 1 101 ? -14.035 5.867 5.814 1.00 92.06 101 LEU A C 1
ATOM 835 O O . LEU A 1 101 ? -13.977 5.855 7.045 1.00 92.06 101 LEU A O 1
ATOM 839 N N . ARG A 1 102 ? -15.101 5.413 5.150 1.00 91.38 102 ARG A N 1
ATOM 840 C CA . ARG A 1 102 ? -16.324 4.922 5.806 1.00 91.38 102 ARG A CA 1
ATOM 841 C C . ARG A 1 102 ? -16.358 3.402 5.888 1.00 91.38 102 ARG A C 1
ATOM 843 O O . ARG A 1 102 ? -17.067 2.851 6.727 1.00 91.38 102 ARG A O 1
ATOM 850 N N . SER A 1 103 ? -15.608 2.719 5.026 1.00 90.88 103 SER A N 1
ATOM 851 C CA . SER A 1 103 ? -15.607 1.262 4.943 1.00 90.88 103 SER A CA 1
ATOM 852 C C . SER A 1 103 ? -14.244 0.674 4.562 1.00 90.88 103 SER A C 1
ATOM 854 O O . SER A 1 103 ? -13.374 1.353 4.017 1.00 90.88 103 SER A O 1
ATOM 856 N N . VAL A 1 104 ? -14.075 -0.632 4.802 1.00 87.50 104 VAL A N 1
ATOM 857 C CA . VAL A 1 104 ? -12.892 -1.389 4.353 1.00 87.50 104 VAL A CA 1
ATOM 858 C C . VAL A 1 104 ? -12.807 -1.397 2.823 1.00 87.50 104 VAL A C 1
ATOM 860 O O . VAL A 1 104 ? -11.717 -1.361 2.262 1.00 87.50 104 VAL A O 1
ATOM 863 N N . LYS A 1 105 ? -13.955 -1.356 2.130 1.00 90.44 105 LYS A N 1
ATOM 864 C CA . LYS A 1 105 ? -13.999 -1.230 0.667 1.00 90.44 105 LYS A CA 1
ATOM 865 C C . LYS A 1 105 ? -13.435 0.115 0.209 1.00 90.44 105 LYS A C 1
ATOM 867 O O . LYS A 1 105 ? -12.701 0.151 -0.773 1.00 90.44 105 LYS A O 1
ATOM 872 N N . ASP A 1 106 ? -13.716 1.191 0.943 1.00 90.00 106 ASP A N 1
ATOM 873 C CA . ASP A 1 106 ? -13.143 2.513 0.664 1.00 90.00 106 ASP A CA 1
ATOM 874 C C . ASP A 1 106 ? -11.623 2.482 0.850 1.00 90.00 106 ASP A C 1
ATOM 876 O O . ASP A 1 106 ? -10.900 3.083 0.064 1.00 90.00 106 ASP A O 1
ATOM 880 N N . LEU A 1 107 ? -11.125 1.742 1.850 1.00 91.69 107 LEU A N 1
ATOM 881 C CA . LEU A 1 107 ? -9.690 1.535 2.052 1.00 91.69 107 LEU A CA 1
ATOM 882 C C . LEU A 1 107 ? -9.057 0.763 0.895 1.00 91.69 107 LEU A C 1
ATOM 884 O O . LEU A 1 107 ? -7.995 1.158 0.422 1.00 91.69 107 LEU A O 1
ATOM 888 N N . ALA A 1 108 ? -9.696 -0.304 0.419 1.00 89.94 108 ALA A N 1
ATOM 889 C CA . ALA A 1 108 ? -9.210 -1.056 -0.734 1.00 89.94 108 ALA A CA 1
ATOM 890 C C . ALA A 1 108 ? -9.189 -0.187 -2.003 1.00 89.94 108 ALA A C 1
ATOM 892 O O . ALA A 1 108 ? -8.208 -0.200 -2.748 1.00 89.94 108 ALA A O 1
ATOM 893 N N . LEU A 1 109 ? -10.227 0.628 -2.219 1.00 87.94 109 LEU A N 1
ATOM 894 C CA . LEU A 1 109 ? -10.287 1.561 -3.344 1.00 87.94 109 LEU A CA 1
ATOM 895 C C . LEU A 1 109 ? -9.210 2.645 -3.231 1.00 87.94 109 LEU A C 1
ATOM 897 O O . LEU A 1 109 ? -8.508 2.910 -4.205 1.00 87.94 109 LEU A O 1
ATOM 901 N N . PHE A 1 110 ? -9.026 3.210 -2.037 1.00 87.25 110 PHE A N 1
ATOM 902 C CA . PHE A 1 110 ? -7.942 4.140 -1.737 1.00 87.25 110 PHE A CA 1
ATOM 903 C C . PHE A 1 110 ? -6.579 3.502 -2.026 1.00 87.25 110 PHE A C 1
ATOM 905 O O . PHE A 1 110 ? -5.742 4.104 -2.695 1.00 87.25 110 PHE A O 1
ATOM 912 N N . ALA A 1 111 ? -6.354 2.270 -1.571 1.00 88.19 111 ALA A N 1
ATOM 913 C CA . ALA A 1 111 ? -5.110 1.549 -1.795 1.00 88.19 111 ALA A CA 1
ATOM 914 C C . ALA A 1 111 ? -4.839 1.314 -3.286 1.00 88.19 111 ALA A C 1
ATOM 916 O O . ALA A 1 111 ? -3.693 1.422 -3.716 1.00 88.19 111 ALA A O 1
ATOM 917 N N . LEU A 1 112 ? -5.877 1.022 -4.074 1.00 83.62 112 LEU A N 1
ATOM 918 C CA . LEU A 1 112 ? -5.774 0.844 -5.520 1.00 83.62 112 LEU A CA 1
ATOM 919 C C . LEU A 1 112 ? -5.458 2.164 -6.233 1.00 83.62 112 LEU A C 1
ATOM 921 O O . LEU A 1 112 ? -4.494 2.231 -6.991 1.00 83.62 112 LEU A O 1
ATOM 925 N N . GLN A 1 113 ? -6.232 3.216 -5.955 1.00 81.12 113 GLN A N 1
ATOM 926 C CA . GLN A 1 113 ? -6.068 4.547 -6.556 1.00 81.12 113 GLN A CA 1
ATOM 927 C C . GLN A 1 113 ? -4.693 5.149 -6.269 1.00 81.12 113 GLN A C 1
ATOM 929 O O . GLN A 1 113 ? -4.137 5.853 -7.107 1.00 81.12 113 GLN A O 1
ATOM 934 N N . ASN A 1 114 ? -4.141 4.837 -5.098 1.00 78.69 114 ASN A N 1
ATOM 935 C CA . ASN A 1 114 ? -2.830 5.298 -4.670 1.00 78.69 114 ASN A CA 1
ATOM 936 C C . ASN A 1 114 ? -1.742 4.228 -4.866 1.00 78.69 114 ASN A C 1
ATOM 938 O O . ASN A 1 114 ? -0.630 4.409 -4.411 1.00 78.69 114 ASN A O 1
ATOM 942 N N . GLY A 1 115 ? -1.996 3.078 -5.494 1.00 76.12 115 GLY A N 1
ATOM 943 C CA . GLY A 1 115 ? -0.933 2.093 -5.753 1.00 76.12 115 GLY A CA 1
ATOM 944 C C . GLY A 1 115 ? -0.320 1.374 -4.557 1.00 76.12 115 GLY A C 1
ATOM 945 O O . GLY A 1 115 ? 0.664 0.651 -4.716 1.00 76.12 115 GLY A O 1
ATOM 946 N N . LEU A 1 116 ? -0.908 1.519 -3.374 1.00 81.56 116 LEU A N 1
ATOM 947 C CA . LEU A 1 116 ? -0.534 0.772 -2.175 1.00 81.56 116 LEU A CA 1
ATOM 948 C C . LEU A 1 116 ? -0.926 -0.709 -2.298 1.00 81.56 116 LEU A C 1
ATOM 950 O O . LEU A 1 116 ? -0.268 -1.564 -1.713 1.00 81.56 116 LEU A O 1
ATOM 954 N N . ALA A 1 117 ? -1.936 -1.020 -3.117 1.00 79.94 117 ALA A N 1
ATOM 955 C CA . ALA A 1 117 ? -2.370 -2.391 -3.386 1.00 79.94 117 ALA A CA 1
ATOM 956 C C . ALA A 1 117 ? -1.353 -3.206 -4.211 1.00 79.94 117 ALA A C 1
ATOM 958 O O . ALA A 1 117 ? -1.276 -4.422 -4.063 1.00 79.94 117 ALA A O 1
ATOM 959 N N . MET A 1 118 ? -0.513 -2.562 -5.037 1.00 66.69 118 MET A N 1
ATOM 960 C CA . MET A 1 118 ? 0.477 -3.273 -5.870 1.00 66.69 118 MET A CA 1
ATOM 961 C C . MET A 1 118 ? 1.603 -3.927 -5.055 1.00 66.69 118 MET A C 1
ATOM 963 O O . MET A 1 118 ? 2.332 -4.769 -5.574 1.00 66.69 118 MET A O 1
ATOM 967 N N . GLN A 1 119 ? 1.775 -3.525 -3.794 1.00 62.50 119 GLN A N 1
ATOM 968 C CA . GLN A 1 119 ? 2.814 -4.055 -2.905 1.00 62.50 119 GLN A CA 1
ATOM 969 C C . GLN A 1 119 ? 2.393 -5.367 -2.230 1.00 62.50 119 GLN A C 1
ATOM 971 O O . GLN A 1 119 ? 3.240 -6.078 -1.695 1.00 62.50 119 GLN A O 1
ATOM 976 N N . ALA A 1 120 ? 1.105 -5.716 -2.277 1.00 59.44 120 ALA A N 1
ATOM 977 C CA . ALA A 1 120 ? 0.572 -6.945 -1.707 1.00 59.44 120 ALA A CA 1
ATOM 978 C C . ALA A 1 120 ? 0.726 -8.121 -2.687 1.00 59.44 120 ALA A C 1
ATOM 980 O O . ALA A 1 120 ? -0.252 -8.735 -3.104 1.00 59.44 120 ALA A O 1
ATOM 981 N N . ASN A 1 121 ? 1.960 -8.442 -3.082 1.00 51.91 121 ASN A N 1
ATOM 982 C CA . ASN A 1 121 ? 2.224 -9.633 -3.886 1.00 51.91 121 ASN A CA 1
ATOM 983 C C . ASN A 1 121 ? 2.282 -10.865 -2.964 1.00 51.91 121 ASN A C 1
ATOM 985 O O . ASN A 1 121 ? 3.355 -11.387 -2.668 1.00 51.91 121 ASN A O 1
ATOM 989 N N . PHE A 1 122 ? 1.127 -11.285 -2.444 1.00 54.34 122 PHE A N 1
ATOM 990 C CA . PHE A 1 122 ? 1.012 -12.532 -1.692 1.00 54.34 122 PHE A CA 1
ATOM 991 C C . PHE A 1 122 ? 0.792 -13.677 -2.673 1.00 54.34 122 PHE A C 1
ATOM 993 O O . PHE A 1 122 ? -0.285 -13.837 -3.244 1.00 54.34 122 PHE A O 1
ATOM 1000 N N . LEU A 1 123 ? 1.839 -14.479 -2.871 1.00 40.94 123 LEU A N 1
ATOM 1001 C CA . LEU A 1 123 ? 1.710 -15.803 -3.463 1.00 40.94 123 LEU A CA 1
ATOM 1002 C C . LEU A 1 123 ? 0.686 -16.577 -2.624 1.00 40.94 123 LEU A C 1
ATOM 1004 O O . LEU A 1 123 ? 0.829 -16.669 -1.405 1.00 40.94 123 LEU A O 1
ATOM 1008 N N . PHE A 1 124 ? -0.359 -17.099 -3.267 1.00 41.88 124 PHE A N 1
ATOM 1009 C CA . PHE A 1 124 ? -1.360 -17.967 -2.651 1.00 41.88 124 PHE A CA 1
ATOM 1010 C C . PHE A 1 124 ? -0.708 -19.280 -2.183 1.00 41.88 124 PHE A C 1
ATOM 1012 O O . PHE A 1 124 ? -0.860 -20.323 -2.814 1.00 41.88 124 PHE A O 1
ATOM 1019 N N . SER A 1 125 ? 0.040 -19.259 -1.085 1.00 39.47 125 SER A N 1
ATOM 1020 C CA . SER A 1 125 ? 0.471 -20.479 -0.407 1.00 39.47 125 SER A CA 1
ATOM 1021 C C . SER A 1 125 ? -0.660 -20.956 0.505 1.00 39.47 125 SER A C 1
ATOM 1023 O O . SER A 1 125 ? -0.907 -20.376 1.554 1.00 39.47 125 SER A O 1
ATOM 1025 N N . ASN A 1 126 ? -1.318 -22.040 0.086 1.00 42.41 126 ASN A N 1
ATOM 1026 C CA . ASN A 1 126 ? -2.137 -22.952 0.895 1.00 42.41 126 ASN A CA 1
ATOM 1027 C C . ASN A 1 126 ? -3.421 -22.407 1.551 1.00 42.41 126 ASN A C 1
ATOM 1029 O O . ASN A 1 126 ? -3.501 -22.264 2.765 1.00 42.41 126 ASN A O 1
ATOM 1033 N N . ARG A 1 127 ? -4.511 -22.331 0.773 1.00 46.09 127 ARG A N 1
ATOM 1034 C CA . ARG A 1 127 ? -5.891 -22.430 1.303 1.00 46.09 127 ARG A CA 1
ATOM 1035 C C . ARG A 1 127 ? -6.401 -23.881 1.439 1.00 46.09 127 ARG A C 1
ATOM 1037 O O . ARG A 1 127 ? -7.603 -24.101 1.429 1.00 46.09 127 ARG A O 1
ATOM 1044 N N . ASN A 1 128 ? -5.511 -24.873 1.554 1.00 43.03 128 ASN A N 1
ATOM 1045 C CA . ASN A 1 128 ? -5.893 -26.296 1.565 1.00 43.03 128 ASN A CA 1
ATOM 1046 C C . ASN A 1 128 ? -5.776 -27.003 2.930 1.00 43.03 128 ASN A C 1
ATOM 1048 O O . ASN A 1 128 ? -5.918 -28.215 2.961 1.00 43.03 128 ASN A O 1
ATOM 1052 N N . ASN A 1 129 ? -5.542 -26.304 4.050 1.00 40.47 129 ASN A N 1
ATOM 1053 C CA . ASN A 1 129 ? -5.342 -26.957 5.360 1.00 40.47 129 ASN A CA 1
ATOM 1054 C C . ASN A 1 129 ? -6.032 -26.239 6.541 1.00 40.47 129 ASN A C 1
ATOM 1056 O O . ASN A 1 129 ? -5.397 -25.937 7.546 1.00 40.47 129 ASN A O 1
ATOM 1060 N N . MET A 1 130 ? -7.339 -25.990 6.455 1.00 33.50 130 MET A N 1
ATOM 1061 C CA . MET A 1 130 ? -8.162 -25.710 7.644 1.00 33.50 130 MET A CA 1
ATOM 1062 C C . MET A 1 130 ? -9.422 -26.586 7.574 1.00 33.50 130 MET A C 1
ATOM 1064 O O . MET A 1 130 ? -10.168 -26.458 6.600 1.00 33.50 130 MET A O 1
ATOM 1068 N N . PRO A 1 131 ? -9.649 -27.502 8.536 1.00 40.28 131 PRO A N 1
ATOM 1069 C CA . PRO A 1 131 ? -10.905 -28.232 8.628 1.00 40.28 131 PRO A CA 1
ATOM 1070 C C . PRO A 1 131 ? -11.999 -27.266 9.099 1.00 40.28 131 PRO A C 1
ATOM 1072 O O . PRO A 1 131 ? -11.761 -26.452 9.994 1.00 40.28 131 PRO A O 1
ATOM 1075 N N . TYR A 1 132 ? -13.162 -27.342 8.454 1.00 51.56 132 TYR A N 1
ATOM 1076 C CA . TYR A 1 132 ? -14.401 -26.747 8.957 1.00 51.56 132 TYR A CA 1
ATOM 1077 C C . TYR A 1 132 ? -14.810 -27.383 10.287 1.00 51.56 132 TYR A C 1
ATOM 1079 O O . TYR A 1 132 ? -14.584 -28.608 10.437 1.00 51.56 132 TYR A O 1
#

Sequence (132 aa):
MKPFAEQELPLAIEKVANGNNYLDFNLRHTITNDLFEKIITHKQSFWSKLFETDFKLTKRERLFIALASTSLVYKEIGELMHVEEETAQQMYNRLSKKLGLRSVKDLALFALQNGLAMQANFLFSNRNNMPY